Protein AF-A0A258CD21-F1 (afdb_monomer)

Mean predicted aligned error: 11.7 Å

pLDDT: mean 77.59, std 14.9, range [39.03, 95.31]

Nearest PDB structures (foldseek):
  1h9s-assembly1_B  TM=7.106E-01  e=3.149E+00  Escherichia coli
  1tn9-assembly1_A  TM=5.332E-01  e=3.819E+00  Enterococcus faecalis

Radius of gyration: 19.41 Å; Cα contacts (8 Å, |Δi|>4): 53; chains: 1; bounding box: 30×33×60 Å

Solvent-accessible surface area (backbone atoms only — not comparable to full-atom values): 4610 Å² total; per-residue (Å²): 137,83,79,76,73,90,60,78,93,71,79,59,49,78,75,50,78,60,92,61,35,36,32,26,44,29,71,46,98,88,69,52,74,43,82,45,78,41,55,39,72,80,75,58,79,63,92,81,90,80,83,89,75,82,76,86,72,75,82,74,78,81,78,82,127

Foldseek 3Di:
DPPDPPDDPDDACFDDDDPFWTWGWDQDPVRDIDIDTDGPCVVPVDDDDDDPDDDPPPPDPDDDD

Sequence (65 aa):
LVESFEKPIVKGRVTDINLLYTTLEEVAEDGTGATVQVPNSLFFQKVVRRWRGTDIQPIKPASNE

Structure (mmCIF, N/CA/C/O backbone):
data_AF-A0A258CD21-F1
#
_entry.id   AF-A0A258CD21-F1
#
loop_
_atom_site.group_PDB
_atom_site.id
_atom_site.type_symbol
_atom_site.label_atom_id
_atom_site.label_alt_id
_atom_site.label_comp_id
_atom_site.label_asym_id
_atom_site.label_entity_id
_atom_site.label_seq_id
_atom_site.pdbx_PDB_ins_code
_atom_site.Cartn_x
_atom_site.Cartn_y
_atom_site.Cartn_z
_atom_site.occupancy
_atom_site.B_iso_or_equiv
_atom_site.auth_seq_id
_atom_site.auth_comp_id
_atom_site.auth_asym_id
_atom_site.auth_atom_id
_atom_site.pdbx_PDB_model_num
ATOM 1 N N . LEU A 1 1 ? 8.217 4.758 19.530 1.00 39.03 1 LEU A N 1
ATOM 2 C CA . LEU A 1 1 ? 9.106 3.789 18.861 1.00 39.03 1 LEU A CA 1
ATOM 3 C C . LEU A 1 1 ? 8.624 3.641 17.421 1.00 39.03 1 LEU A C 1
ATOM 5 O O . LEU A 1 1 ? 7.551 3.089 17.207 1.00 39.03 1 LEU A O 1
ATOM 9 N N . VAL A 1 2 ? 9.323 4.254 16.466 1.00 43.44 2 VAL A N 1
ATOM 10 C CA . VAL A 1 2 ? 9.151 3.956 15.038 1.00 43.44 2 VAL A CA 1
ATOM 11 C C . VAL A 1 2 ? 10.233 2.930 14.754 1.00 43.44 2 VAL A C 1
ATOM 13 O O . VAL A 1 2 ? 11.407 3.280 14.725 1.00 43.44 2 VAL A O 1
ATOM 16 N N . GLU A 1 3 ? 9.858 1.657 14.712 1.00 46.03 3 GLU A N 1
ATOM 17 C CA . GLU A 1 3 ? 10.786 0.604 14.314 1.00 46.03 3 GLU A CA 1
ATOM 18 C C . GLU A 1 3 ? 11.101 0.820 12.835 1.00 46.03 3 GLU A C 1
ATOM 20 O O . GLU A 1 3 ? 10.204 0.864 11.990 1.00 46.03 3 GLU A O 1
ATOM 25 N N . SER A 1 4 ? 12.376 1.084 12.559 1.00 49.31 4 SER A N 1
ATOM 26 C CA . SER A 1 4 ? 12.903 1.331 11.227 1.00 49.31 4 SER A CA 1
ATOM 27 C C . SER A 1 4 ? 12.575 0.159 10.310 1.00 49.31 4 SER A C 1
ATOM 29 O O . SER A 1 4 ? 13.075 -0.948 10.494 1.00 49.31 4 SER A O 1
ATOM 31 N N . PHE A 1 5 ? 11.758 0.416 9.291 1.00 53.88 5 PHE A N 1
ATOM 32 C CA . PHE A 1 5 ? 11.620 -0.463 8.137 1.00 53.88 5 PHE A CA 1
ATOM 33 C C . PHE A 1 5 ? 12.972 -0.496 7.407 1.00 53.88 5 PHE A C 1
ATOM 35 O O . PHE A 1 5 ? 13.264 0.387 6.604 1.00 53.88 5 PHE A O 1
ATOM 42 N N . GLU A 1 6 ? 13.825 -1.477 7.715 1.00 54.84 6 GLU A N 1
ATOM 43 C CA . GLU A 1 6 ? 15.201 -1.564 7.192 1.00 54.84 6 GLU A CA 1
ATOM 44 C C . GLU A 1 6 ? 15.301 -1.674 5.661 1.00 54.84 6 GLU A C 1
ATOM 46 O O . GLU A 1 6 ? 16.367 -1.435 5.096 1.00 54.84 6 GLU A O 1
ATOM 51 N N . LYS A 1 7 ? 14.206 -1.957 4.947 1.00 55.41 7 LYS A N 1
ATOM 52 C CA . LYS A 1 7 ? 14.150 -1.812 3.489 1.00 55.41 7 LYS A CA 1
ATOM 53 C C . LYS A 1 7 ? 12.764 -1.352 3.038 1.00 55.41 7 LYS A C 1
ATOM 55 O O . LYS A 1 7 ? 11.772 -1.955 3.450 1.00 55.41 7 LYS A O 1
ATOM 60 N N . PRO A 1 8 ? 12.669 -0.332 2.164 1.00 60.59 8 PRO A N 1
ATOM 61 C CA . PRO A 1 8 ? 11.420 -0.022 1.481 1.00 60.59 8 PRO A CA 1
ATOM 62 C C . PRO A 1 8 ? 10.971 -1.265 0.711 1.00 60.59 8 PRO A C 1
ATOM 64 O O . PRO A 1 8 ? 11.717 -1.754 -0.136 1.00 60.59 8 PRO A O 1
ATOM 67 N N . ILE A 1 9 ? 9.783 -1.785 1.026 1.00 66.38 9 ILE A N 1
ATOM 68 C CA . ILE A 1 9 ? 9.232 -2.984 0.374 1.00 66.38 9 ILE A CA 1
ATOM 69 C C . ILE A 1 9 ? 8.982 -2.708 -1.120 1.00 66.38 9 ILE A C 1
ATOM 71 O O . ILE A 1 9 ? 9.123 -3.612 -1.934 1.00 66.38 9 ILE A O 1
ATOM 75 N N . VAL A 1 10 ? 8.667 -1.455 -1.483 1.00 74.69 10 VAL A N 1
ATOM 76 C CA . VAL A 1 10 ? 8.466 -0.977 -2.862 1.00 74.69 10 VAL A CA 1
ATOM 77 C C . VAL A 1 10 ? 8.938 0.480 -2.971 1.00 74.69 10 VAL A C 1
ATOM 79 O O . VAL A 1 10 ? 8.791 1.247 -2.015 1.00 74.69 10 VAL A O 1
ATOM 82 N N . LYS A 1 11 ? 9.508 0.872 -4.118 1.00 80.62 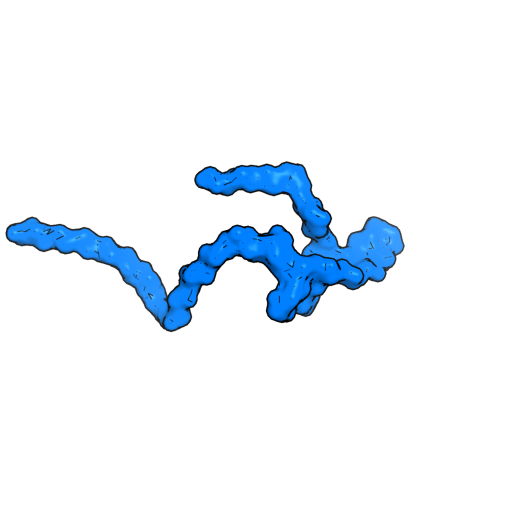11 LYS A N 1
ATOM 83 C CA . LYS A 1 11 ? 9.898 2.255 -4.443 1.00 80.62 11 LYS A CA 1
ATOM 84 C C . LYS A 1 11 ? 9.215 2.693 -5.738 1.00 80.62 11 LYS A C 1
ATOM 86 O O . LYS A 1 11 ? 9.050 1.889 -6.641 1.00 80.62 11 LYS A O 1
ATOM 91 N N . GLY A 1 12 ? 8.828 3.961 -5.825 1.00 87.94 12 GLY A N 1
ATOM 92 C CA . GLY A 1 12 ? 8.196 4.513 -7.022 1.00 87.94 12 GLY A CA 1
ATOM 93 C C . GLY A 1 12 ? 7.373 5.759 -6.723 1.00 87.94 12 GLY A C 1
ATOM 94 O O . GLY A 1 12 ? 7.160 6.122 -5.562 1.00 87.94 12 GLY A O 1
ATOM 95 N N . ARG A 1 13 ? 6.908 6.425 -7.778 1.00 90.94 13 ARG A N 1
ATOM 96 C CA . ARG A 1 13 ? 6.007 7.574 -7.675 1.00 90.94 13 ARG A CA 1
ATOM 97 C C . ARG A 1 13 ? 4.580 7.066 -7.526 1.00 90.94 13 ARG A C 1
ATOM 99 O O . ARG A 1 13 ? 4.096 6.361 -8.399 1.00 90.94 13 ARG A O 1
ATOM 106 N N . VAL A 1 14 ? 3.887 7.444 -6.455 1.00 93.94 14 VAL A N 1
ATOM 107 C CA . VAL A 1 14 ? 2.463 7.109 -6.308 1.00 93.94 14 VAL A CA 1
ATOM 108 C C . VAL A 1 14 ? 1.667 7.847 -7.384 1.00 93.94 14 VAL A C 1
ATOM 110 O O . VAL A 1 14 ? 1.736 9.074 -7.477 1.00 93.94 14 VAL A O 1
ATOM 113 N N . THR A 1 15 ? 0.935 7.098 -8.204 1.00 94.56 15 THR A N 1
ATOM 114 C CA . THR A 1 15 ? 0.094 7.642 -9.278 1.00 94.56 15 THR A CA 1
ATOM 115 C C . THR A 1 15 ? -1.383 7.606 -8.930 1.00 94.56 15 THR A C 1
ATOM 117 O O . THR A 1 15 ? -2.120 8.468 -9.398 1.00 94.56 15 THR A O 1
ATOM 120 N N . ASP A 1 16 ? -1.810 6.635 -8.118 1.00 95.31 16 ASP A N 1
ATOM 121 C CA . ASP A 1 16 ? -3.209 6.476 -7.725 1.00 95.31 16 ASP A CA 1
ATOM 122 C C . ASP A 1 16 ? -3.351 5.781 -6.363 1.00 95.31 16 ASP A C 1
ATOM 124 O O . ASP A 1 16 ? -2.500 4.977 -5.967 1.00 95.31 16 ASP A O 1
ATOM 128 N N . ILE A 1 17 ? -4.433 6.096 -5.646 1.00 93.44 17 ILE A N 1
ATOM 129 C CA . ILE A 1 17 ? -4.782 5.476 -4.361 1.00 93.44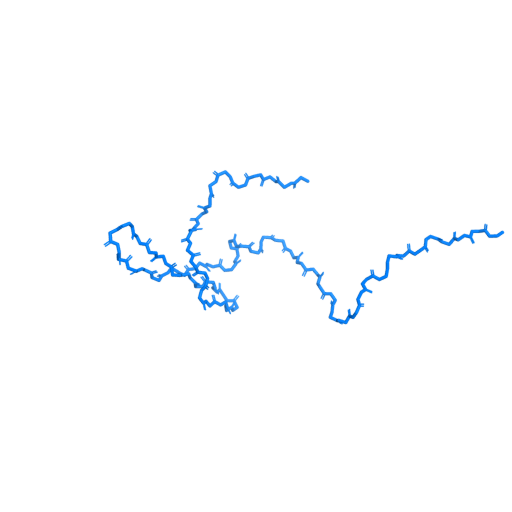 17 ILE A CA 1
ATOM 130 C C . ILE A 1 17 ? -6.264 5.110 -4.368 1.00 93.44 17 ILE A C 1
ATOM 132 O O . ILE A 1 17 ? -7.140 5.965 -4.495 1.00 93.44 17 ILE A O 1
ATOM 136 N N . ASN A 1 18 ? -6.543 3.833 -4.141 1.00 91.56 18 ASN A N 1
ATOM 137 C CA . ASN A 1 18 ? -7.876 3.244 -4.183 1.00 91.56 18 ASN A CA 1
ATOM 138 C C . ASN A 1 18 ? -8.210 2.640 -2.811 1.00 91.56 18 ASN A C 1
ATOM 140 O O . ASN A 1 18 ? -7.437 2.755 -1.865 1.00 91.56 18 ASN A O 1
ATOM 144 N N . LEU A 1 19 ? -9.354 1.956 -2.679 1.00 89.56 19 LEU A N 1
ATOM 145 C CA . LEU A 1 19 ? -9.708 1.267 -1.427 1.00 89.56 19 LEU A CA 1
ATOM 146 C C . LEU A 1 19 ? -8.822 0.039 -1.156 1.00 89.56 19 LEU A C 1
ATOM 148 O O . LEU A 1 19 ? -8.477 -0.226 -0.006 1.00 89.56 19 LEU A O 1
ATOM 152 N N . LEU A 1 20 ? -8.466 -0.708 -2.204 1.00 91.94 20 LEU A N 1
ATOM 153 C CA . LEU A 1 20 ? -7.768 -1.993 -2.079 1.00 91.94 20 LEU A CA 1
ATOM 154 C C . LEU A 1 20 ? -6.266 -1.891 -2.364 1.00 91.94 20 LEU A C 1
ATOM 156 O O . LEU A 1 20 ? -5.479 -2.584 -1.718 1.00 91.94 20 LEU A O 1
ATOM 160 N N . TYR A 1 21 ? -5.878 -1.015 -3.291 1.00 94.31 21 TYR A N 1
ATOM 161 C CA . TYR A 1 21 ? -4.511 -0.903 -3.784 1.00 94.31 21 TYR A CA 1
ATOM 162 C C . TYR A 1 21 ? -4.026 0.545 -3.805 1.00 94.31 21 TYR A C 1
ATOM 164 O O . TYR A 1 21 ? -4.814 1.489 -3.883 1.00 94.31 21 TYR A O 1
ATOM 172 N N . THR A 1 22 ? -2.706 0.679 -3.757 1.00 94.19 22 THR A N 1
ATOM 173 C CA . THR A 1 22 ? -1.950 1.880 -4.089 1.00 94.19 22 THR A CA 1
ATOM 174 C C . THR A 1 22 ? -1.137 1.565 -5.340 1.00 94.19 22 THR A C 1
ATOM 176 O O . THR A 1 22 ? -0.414 0.564 -5.369 1.00 94.19 22 THR A O 1
ATOM 179 N N . THR A 1 23 ? -1.266 2.401 -6.367 1.00 94.00 23 THR A N 1
ATOM 180 C CA . THR A 1 23 ? -0.562 2.230 -7.642 1.00 94.00 23 THR A CA 1
ATOM 181 C C . THR A 1 23 ? 0.666 3.128 -7.680 1.00 94.00 23 THR A C 1
ATOM 183 O O . THR A 1 23 ? 0.586 4.323 -7.380 1.00 94.00 23 THR A O 1
ATOM 186 N N . LEU A 1 24 ? 1.805 2.549 -8.050 1.00 93.88 24 LEU A N 1
ATOM 187 C CA . LEU A 1 24 ? 3.077 3.236 -8.203 1.00 93.88 24 LEU A CA 1
ATOM 188 C C . LEU A 1 24 ? 3.588 3.088 -9.634 1.00 93.88 24 LEU A C 1
ATOM 190 O O . LEU A 1 24 ? 3.425 2.048 -10.268 1.00 93.88 24 LEU A O 1
ATOM 194 N N . GLU A 1 25 ? 4.252 4.129 -10.108 1.00 92.81 25 GLU A N 1
ATOM 195 C CA . GLU A 1 25 ? 5.081 4.101 -11.301 1.00 92.81 25 GLU A CA 1
ATOM 196 C C . GLU A 1 25 ? 6.541 3.953 -10.871 1.00 92.81 25 GLU A C 1
ATOM 198 O O . GLU A 1 25 ? 7.083 4.786 -10.134 1.00 92.81 25 GLU A O 1
ATOM 203 N N . GLU A 1 26 ? 7.159 2.862 -11.305 1.00 89.06 26 GLU A N 1
ATOM 204 C CA . GLU A 1 26 ? 8.575 2.578 -11.124 1.00 89.06 26 GLU A CA 1
ATOM 205 C C . GLU A 1 26 ? 9.296 2.842 -12.445 1.00 89.06 26 GLU A C 1
ATOM 207 O O . GLU A 1 26 ? 8.834 2.428 -13.506 1.00 89.06 26 GLU A O 1
ATOM 212 N N . VAL A 1 27 ? 10.419 3.552 -12.383 1.00 82.25 27 VAL A N 1
ATOM 213 C CA . VAL A 1 27 ? 11.300 3.767 -13.533 1.00 82.25 27 VAL A CA 1
ATOM 214 C C . VAL A 1 27 ? 12.593 3.037 -13.220 1.00 82.25 27 VAL A C 1
ATOM 216 O O . VAL A 1 27 ? 13.293 3.403 -12.274 1.00 82.25 27 VAL A O 1
ATOM 219 N N . ALA A 1 28 ? 12.875 1.979 -13.975 1.00 76.38 28 ALA A N 1
ATOM 220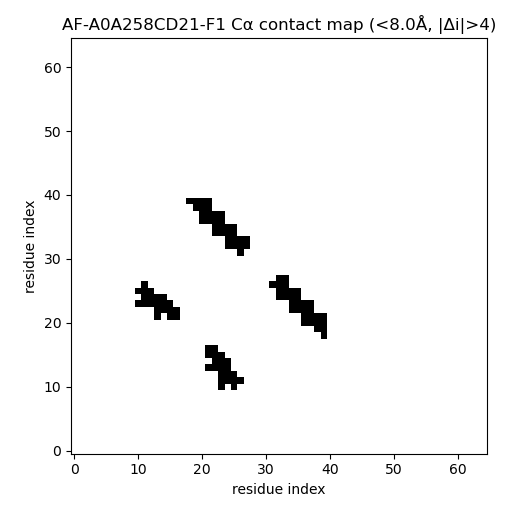 C CA . ALA A 1 28 ? 14.133 1.260 -13.871 1.00 76.38 28 ALA A CA 1
ATOM 221 C C . ALA A 1 28 ? 15.289 2.111 -14.428 1.00 76.38 28 ALA A C 1
ATOM 223 O O . ALA A 1 28 ? 15.081 3.047 -15.203 1.00 76.38 28 ALA A O 1
ATOM 224 N N . GLU A 1 29 ? 16.524 1.798 -14.027 1.00 73.75 29 GLU A N 1
ATOM 225 C CA . GLU A 1 29 ? 17.726 2.540 -14.455 1.00 73.75 29 GLU A CA 1
ATOM 226 C C . GLU A 1 29 ? 17.937 2.510 -15.980 1.00 73.75 29 GLU A C 1
ATOM 228 O O . GLU A 1 29 ? 18.570 3.405 -16.535 1.00 73.75 29 GLU A O 1
ATOM 233 N N . ASP A 1 30 ? 17.362 1.519 -16.664 1.00 79.06 30 ASP A N 1
ATOM 234 C CA . ASP A 1 30 ? 17.362 1.382 -18.123 1.00 79.06 30 ASP A CA 1
ATOM 235 C C . ASP A 1 30 ? 16.271 2.217 -18.828 1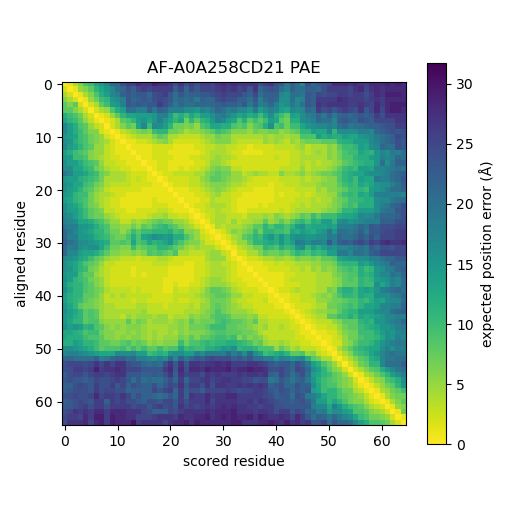.00 79.06 30 ASP A C 1
ATOM 237 O O . ASP A 1 30 ? 16.145 2.175 -20.052 1.00 79.06 30 ASP A O 1
ATOM 241 N N . GLY A 1 31 ? 15.497 3.002 -18.071 1.00 72.50 31 GLY A N 1
ATOM 242 C CA . GLY A 1 31 ? 14.416 3.842 -18.581 1.00 72.50 31 GLY A CA 1
ATOM 243 C C . GLY A 1 31 ? 13.102 3.095 -18.815 1.00 72.50 31 GLY A C 1
ATOM 244 O O . GLY A 1 31 ? 12.142 3.703 -19.295 1.00 72.50 31 GLY A O 1
ATOM 245 N N . THR A 1 32 ? 13.021 1.808 -18.471 1.00 77.38 32 THR A N 1
ATOM 246 C CA . THR A 1 32 ? 11.784 1.037 -18.604 1.00 77.38 32 THR A CA 1
ATOM 247 C C . THR A 1 32 ? 10.834 1.379 -17.458 1.00 77.38 32 THR A C 1
ATOM 249 O O . THR A 1 32 ? 11.175 1.250 -16.282 1.00 77.38 32 THR A O 1
ATOM 252 N N . GLY A 1 33 ? 9.630 1.840 -17.801 1.00 84.81 33 GLY A N 1
ATOM 253 C CA . GLY A 1 33 ? 8.571 2.122 -16.836 1.00 84.81 33 GLY A CA 1
ATOM 254 C C . GLY A 1 33 ? 7.768 0.866 -16.496 1.00 84.81 33 GLY A C 1
ATOM 255 O O . GLY A 1 33 ? 7.379 0.117 -17.393 1.00 84.81 33 GLY A O 1
ATOM 256 N N . ALA A 1 34 ? 7.476 0.655 -15.216 1.00 89.12 34 ALA A N 1
ATOM 257 C CA . ALA A 1 34 ? 6.593 -0.399 -14.734 1.00 89.12 34 ALA A CA 1
ATOM 258 C C . ALA A 1 34 ? 5.493 0.177 -13.833 1.00 89.12 34 ALA A C 1
ATOM 260 O O . ALA A 1 34 ? 5.714 1.098 -13.047 1.00 89.12 34 ALA A O 1
ATOM 261 N N . THR A 1 35 ? 4.290 -0.389 -13.933 1.00 91.75 35 THR A N 1
ATOM 262 C CA . THR A 1 35 ? 3.186 -0.091 -13.014 1.00 91.75 35 THR A CA 1
ATOM 263 C C . THR A 1 35 ? 3.130 -1.160 -11.933 1.00 91.75 35 THR A C 1
ATOM 265 O O . THR A 1 35 ? 2.919 -2.337 -12.225 1.00 91.75 35 THR A O 1
ATOM 268 N N . VAL A 1 36 ? 3.277 -0.745 -10.679 1.00 92.44 36 VAL A N 1
ATOM 269 C CA . VAL A 1 36 ? 3.265 -1.625 -9.511 1.00 92.44 36 VAL A CA 1
ATOM 270 C C . VAL A 1 36 ? 1.996 -1.376 -8.709 1.00 92.44 36 VAL A C 1
ATOM 272 O O . VAL A 1 36 ? 1.691 -0.241 -8.352 1.00 92.44 36 VAL A O 1
ATOM 275 N N . GLN A 1 37 ? 1.257 -2.439 -8.396 1.00 93.06 37 GLN A N 1
ATOM 276 C CA . GLN A 1 37 ? 0.082 -2.368 -7.529 1.00 93.06 37 GLN A CA 1
ATOM 277 C C . GLN A 1 37 ? 0.376 -3.051 -6.202 1.00 93.06 37 GLN A C 1
ATOM 279 O O . GLN A 1 37 ? 0.725 -4.230 -6.152 1.00 93.06 37 GLN A O 1
ATOM 284 N N . VAL A 1 38 ? 0.213 -2.303 -5.117 1.00 91.06 38 VAL A N 1
ATOM 285 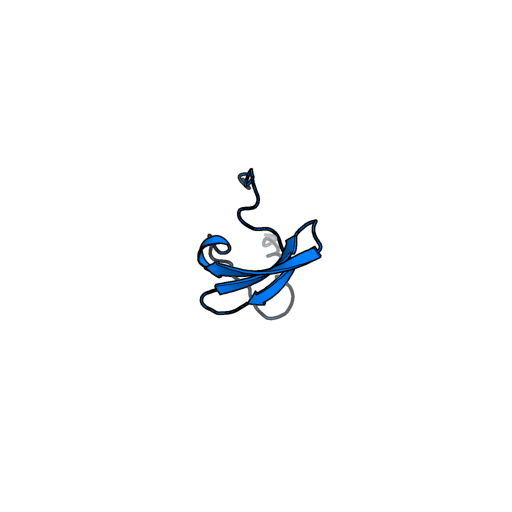C CA . VAL A 1 38 ? 0.526 -2.761 -3.765 1.00 91.06 38 VAL A CA 1
ATOM 286 C C . VAL A 1 38 ? -0.752 -2.737 -2.928 1.00 91.06 38 VAL A C 1
ATOM 288 O O . VAL A 1 38 ? -1.425 -1.705 -2.899 1.00 91.06 38 VAL A O 1
ATOM 291 N N . PRO A 1 39 ? -1.119 -3.833 -2.237 1.00 92.56 39 PRO A N 1
ATOM 292 C CA . PRO A 1 39 ? -2.259 -3.831 -1.330 1.00 92.56 39 PRO A CA 1
ATOM 293 C C . PRO A 1 39 ? -2.120 -2.762 -0.246 1.00 92.56 39 PRO A C 1
ATOM 295 O O . PRO A 1 39 ? -1.076 -2.633 0.395 1.00 92.56 39 PRO A O 1
ATOM 298 N N . ASN A 1 40 ? -3.206 -2.046 0.028 1.00 90.69 40 ASN A N 1
ATOM 299 C CA . ASN A 1 40 ? -3.234 -0.987 1.037 1.00 90.69 40 ASN A CA 1
ATOM 300 C C . ASN A 1 40 ? -2.869 -1.474 2.449 1.00 90.69 40 ASN A C 1
ATOM 302 O O . ASN A 1 40 ? -2.331 -0.706 3.248 1.00 90.69 40 ASN A O 1
ATOM 306 N N . SER A 1 41 ? -3.104 -2.756 2.748 1.00 87.50 41 SER A N 1
ATOM 307 C CA . SER A 1 41 ? -2.734 -3.387 4.020 1.00 87.50 41 SER A CA 1
ATOM 308 C C . SER A 1 41 ? -1.228 -3.355 4.306 1.00 87.50 41 SER A C 1
ATOM 310 O O . SER A 1 41 ? -0.843 -3.392 5.473 1.00 87.50 41 SER A O 1
ATOM 312 N N . LEU A 1 42 ? -0.376 -3.245 3.278 1.00 86.88 42 LEU A N 1
ATOM 313 C CA . LEU A 1 42 ? 1.078 -3.164 3.449 1.00 86.88 42 LEU A CA 1
ATOM 314 C C . LEU A 1 42 ? 1.549 -1.771 3.896 1.00 86.88 42 LEU A C 1
ATOM 316 O O . LEU A 1 42 ? 2.571 -1.669 4.576 1.00 86.88 42 LEU A O 1
ATOM 320 N N . PHE A 1 43 ? 0.790 -0.718 3.578 1.00 83.12 43 PHE A N 1
ATOM 321 C CA . PHE A 1 43 ? 1.093 0.659 3.985 1.00 83.12 43 PHE A CA 1
ATOM 322 C C . PHE A 1 43 ? 0.377 1.066 5.277 1.00 83.12 43 PHE A C 1
ATOM 324 O O . PHE A 1 43 ? 0.976 1.678 6.162 1.00 83.12 43 PHE A O 1
ATOM 331 N N . PHE A 1 44 ? -0.907 0.726 5.414 1.00 84.06 44 PHE A N 1
ATOM 332 C CA . PHE A 1 44 ? -1.759 1.208 6.505 1.00 84.06 44 PHE A CA 1
ATOM 333 C C . PHE A 1 44 ? -1.869 0.187 7.636 1.00 84.06 44 PHE A C 1
ATOM 335 O O . PHE A 1 44 ? -2.940 -0.328 7.945 1.00 84.06 44 PHE A O 1
ATOM 342 N N . GLN A 1 45 ? -0.738 -0.090 8.281 1.00 82.44 45 GLN A N 1
ATOM 343 C CA . GLN A 1 45 ? -0.662 -1.085 9.357 1.00 82.44 45 GLN A CA 1
ATOM 344 C C . GLN A 1 45 ? -1.355 -0.638 10.652 1.00 82.44 45 GLN A C 1
ATOM 346 O O . GLN A 1 45 ? -1.663 -1.458 11.515 1.00 82.44 45 GLN A O 1
ATOM 351 N N . LYS A 1 46 ? -1.587 0.668 10.820 1.00 85.56 46 LYS A N 1
ATOM 352 C CA . LYS A 1 46 ? -2.239 1.244 12.000 1.00 85.56 46 LYS A CA 1
ATOM 353 C C . LYS A 1 46 ? -3.351 2.192 11.580 1.00 85.56 46 LYS A C 1
ATOM 355 O O . LYS A 1 46 ? -3.224 2.928 10.603 1.00 85.56 46 LYS A O 1
ATOM 360 N N . VAL A 1 47 ? -4.426 2.199 12.362 1.00 85.12 47 VAL A N 1
ATOM 361 C CA . VAL A 1 47 ? -5.547 3.122 12.171 1.00 85.12 47 VAL A CA 1
ATOM 362 C C . VAL A 1 47 ? -5.101 4.545 12.509 1.00 85.12 47 VAL A C 1
ATOM 364 O O . VAL A 1 47 ? -4.548 4.788 13.581 1.00 85.12 47 VAL A O 1
ATOM 367 N N . VAL A 1 48 ? -5.383 5.495 11.615 1.00 84.12 48 VAL A N 1
ATOM 368 C CA . VAL A 1 48 ? -5.161 6.929 11.843 1.00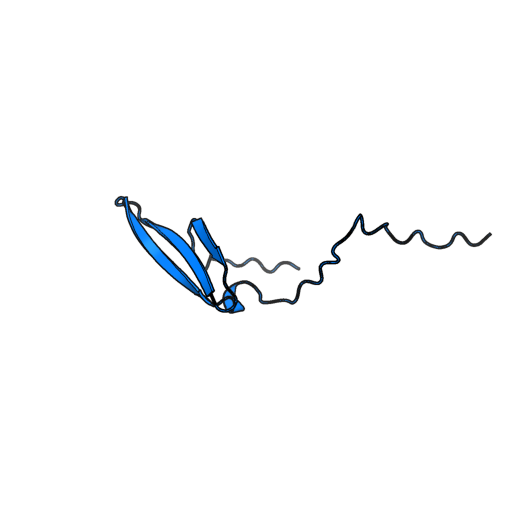 84.12 48 VAL A CA 1
ATOM 369 C C . VAL A 1 48 ? -6.511 7.623 11.987 1.00 84.12 48 VAL A C 1
ATOM 371 O O . VAL A 1 48 ? -7.358 7.548 11.099 1.00 84.12 48 VAL A O 1
ATOM 374 N N . ARG A 1 49 ? -6.715 8.333 13.101 1.00 85.31 49 ARG A N 1
ATOM 375 C CA . ARG A 1 49 ? -7.908 9.157 13.321 1.00 85.31 49 ARG A CA 1
ATOM 376 C C . ARG A 1 49 ? -7.598 10.607 12.967 1.00 85.31 49 ARG A C 1
ATOM 378 O O . ARG A 1 49 ? -6.793 11.243 13.641 1.00 85.31 49 ARG A O 1
ATOM 385 N N . ARG A 1 50 ? -8.261 11.138 11.937 1.00 81.81 50 ARG A N 1
ATOM 386 C CA . ARG A 1 50 ? -8.174 12.553 11.546 1.00 81.81 50 ARG A CA 1
ATOM 387 C C . ARG A 1 50 ? -9.536 13.226 11.675 1.00 81.81 50 ARG A C 1
ATOM 389 O O . ARG A 1 50 ? -10.498 12.805 11.039 1.00 81.81 50 ARG A O 1
ATOM 396 N N . TRP A 1 51 ? -9.593 14.301 12.449 1.00 84.00 51 TRP A N 1
ATOM 397 C CA . TRP A 1 51 ? -10.750 15.190 12.521 1.00 84.00 51 TRP A CA 1
ATOM 398 C C . TRP A 1 51 ? -10.689 16.194 11.358 1.00 84.00 51 TRP A C 1
ATOM 400 O O . TRP A 1 51 ? -9.616 16.711 11.046 1.00 84.00 51 TRP A O 1
ATOM 410 N N . ARG A 1 52 ? -11.807 16.414 10.654 1.00 75.81 52 ARG A N 1
ATOM 411 C CA . ARG A 1 52 ? -11.909 17.425 9.587 1.00 75.81 52 ARG A CA 1
ATOM 412 C C . ARG A 1 52 ? -12.522 18.690 10.189 1.00 75.81 52 ARG A C 1
ATOM 414 O O . ARG A 1 52 ? -13.597 18.604 10.768 1.00 75.81 52 ARG A O 1
ATOM 421 N N . GLY A 1 53 ? -11.851 19.828 10.033 1.00 72.62 53 GLY A N 1
ATOM 422 C CA . GLY A 1 53 ? -12.211 21.084 10.698 1.00 72.62 53 GLY A CA 1
ATOM 423 C C . GLY A 1 53 ? -11.110 21.528 11.661 1.00 72.62 53 GLY A C 1
ATOM 424 O O . GLY A 1 53 ? -10.469 20.692 12.286 1.00 72.62 53 GLY A O 1
ATOM 425 N N . THR A 1 54 ? -10.868 22.833 11.656 1.00 59.41 54 THR A N 1
ATOM 426 C CA . THR A 1 54 ? -9.821 23.660 12.277 1.00 59.41 54 THR A CA 1
ATOM 427 C C . THR A 1 54 ? -9.181 23.122 13.561 1.00 59.41 54 THR A C 1
ATOM 429 O O . THR A 1 54 ? -9.888 22.689 14.461 1.00 59.41 54 THR A O 1
ATOM 432 N N . ASP A 1 55 ? -7.845 23.202 13.605 1.00 62.16 55 ASP A N 1
ATOM 433 C CA . ASP A 1 55 ? -6.941 23.147 14.762 1.00 62.16 55 ASP A CA 1
ATOM 434 C C . ASP A 1 55 ? -7.437 22.385 15.991 1.00 62.16 55 ASP A C 1
ATOM 436 O O . ASP A 1 55 ? -8.289 22.846 16.751 1.00 62.16 55 ASP A O 1
ATOM 440 N N . ILE A 1 56 ? -6.798 21.243 16.253 1.00 60.25 56 ILE A N 1
ATOM 441 C CA . ILE A 1 56 ? -6.832 20.612 17.570 1.00 60.25 56 ILE A CA 1
ATOM 442 C C . ILE A 1 56 ? -6.239 21.637 18.547 1.00 60.25 56 ILE A C 1
ATOM 444 O O . ILE A 1 56 ? -5.023 21.709 18.705 1.00 60.25 56 ILE A O 1
ATOM 448 N N . GLN A 1 57 ? -7.081 22.474 19.155 1.00 61.94 57 GLN A N 1
ATOM 449 C CA . GLN A 1 57 ? -6.675 23.357 20.239 1.00 61.94 57 GLN A CA 1
ATOM 450 C C . GLN A 1 57 ? -6.097 22.444 21.325 1.00 61.94 57 GLN A C 1
ATOM 452 O O . GLN A 1 57 ? -6.817 21.554 21.798 1.00 61.94 57 GLN A O 1
ATOM 457 N N . PRO A 1 58 ? -4.807 22.573 21.684 1.00 66.50 58 PRO A N 1
ATOM 458 C CA . PRO A 1 58 ? -4.257 21.779 22.765 1.00 66.50 58 PRO A CA 1
ATOM 459 C C . PRO A 1 58 ? -5.104 22.046 24.007 1.00 66.50 58 PRO A C 1
ATOM 461 O O . PRO A 1 58 ? -5.358 23.197 24.360 1.00 66.50 58 PRO A O 1
ATOM 464 N N . ILE A 1 59 ? -5.595 20.971 24.625 1.00 68.00 59 ILE A N 1
ATOM 465 C CA . ILE A 1 59 ? -6.411 21.034 25.838 1.00 68.00 59 ILE A CA 1
ATOM 466 C C . ILE A 1 59 ? -5.604 21.822 26.875 1.00 68.00 59 ILE A C 1
ATOM 468 O O . ILE A 1 59 ? -4.595 21.326 27.377 1.00 68.00 59 ILE A O 1
ATOM 472 N N . LYS A 1 60 ? -6.009 23.065 27.169 1.00 69.12 60 LYS A N 1
ATOM 473 C CA . LYS A 1 60 ? -5.391 23.858 28.233 1.00 69.12 60 LYS A CA 1
ATOM 474 C C . LYS A 1 60 ? -5.746 23.175 29.559 1.00 69.12 60 LYS A C 1
ATOM 476 O O . LYS A 1 60 ? -6.939 23.032 29.834 1.00 69.12 60 LYS A O 1
ATOM 481 N N . PRO A 1 61 ? -4.770 22.723 30.366 1.00 68.56 61 PRO A N 1
ATOM 482 C CA . PRO A 1 61 ? -5.078 22.174 31.679 1.00 68.56 61 PRO A CA 1
ATOM 483 C C . PRO A 1 61 ? -5.773 23.257 32.509 1.00 68.56 61 PRO A C 1
ATOM 485 O O . PRO A 1 61 ? -5.349 24.416 32.494 1.00 68.56 61 PRO A O 1
ATOM 488 N N . ALA A 1 62 ? -6.869 22.885 33.172 1.00 69.19 62 ALA A N 1
ATOM 489 C CA . ALA A 1 62 ? -7.629 23.790 34.021 1.00 69.19 62 ALA A CA 1
ATOM 490 C C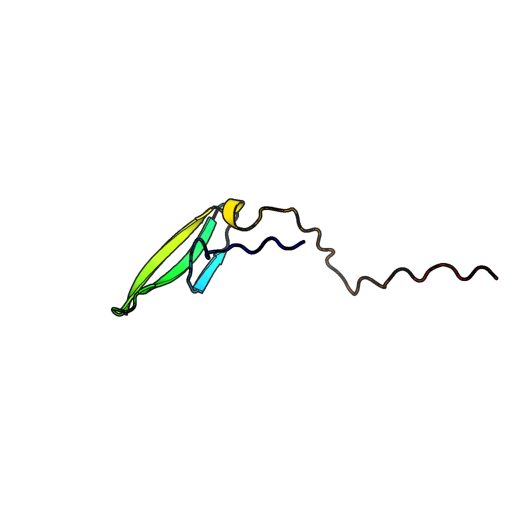 . ALA A 1 62 ? -6.694 24.374 35.088 1.00 69.19 62 ALA A C 1
ATOM 492 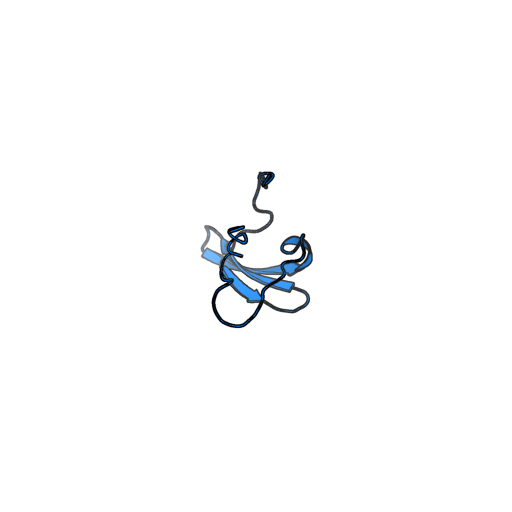O O . ALA A 1 62 ? -6.105 23.643 35.884 1.00 69.19 62 ALA A O 1
ATOM 493 N N . SER A 1 63 ? -6.519 25.693 35.059 1.00 63.94 63 SER A N 1
ATOM 494 C CA . SER A 1 63 ? -5.936 26.426 36.172 1.00 63.94 63 SER A CA 1
ATOM 495 C C . SER A 1 63 ? -6.943 26.358 37.311 1.00 63.94 63 SER A C 1
ATOM 497 O O . SER A 1 63 ? -8.014 26.954 37.213 1.00 63.94 63 SER A O 1
ATOM 499 N N . ASN A 1 64 ? -6.618 25.587 38.342 1.00 63.00 64 ASN A N 1
ATOM 500 C CA . ASN A 1 64 ? -7.322 25.662 39.611 1.00 63.00 64 ASN A CA 1
ATOM 501 C C . ASN A 1 64 ? -6.982 27.030 40.222 1.00 63.00 64 ASN A C 1
ATOM 503 O O . ASN A 1 64 ? -5.822 27.259 40.572 1.00 63.00 64 ASN A O 1
ATOM 507 N N . GLU A 1 65 ? -7.963 27.932 40.246 1.00 54.22 65 GLU A N 1
ATOM 508 C CA . GLU A 1 65 ? -7.966 29.107 41.130 1.00 54.22 65 GLU A CA 1
ATOM 509 C C . GLU A 1 65 ? -8.196 28.680 42.584 1.00 54.22 65 GLU A C 1
ATOM 5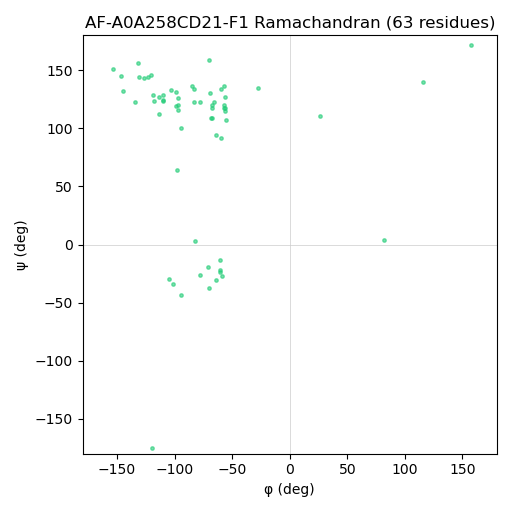11 O O . GLU A 1 65 ? -8.961 27.708 42.804 1.00 54.22 65 GLU A O 1
#

Secondary structure (DSSP, 8-state):
-----SS-S--SEEEEE-SSEEEEEEE-TTS-EEEEEEEGGGT--S------SS-----PPP---